Protein AF-A0A973L3L2-F1 (afdb_monomer_lite)

Structure (mmCIF, N/CA/C/O backbone):
data_AF-A0A973L3L2-F1
#
_entry.id   AF-A0A973L3L2-F1
#
loop_
_atom_site.group_PDB
_atom_site.id
_atom_site.type_symbol
_atom_site.label_atom_id
_atom_site.label_alt_id
_atom_site.label_comp_id
_atom_site.label_asym_id
_atom_site.label_entity_id
_atom_site.label_seq_id
_atom_site.pdbx_PDB_ins_code
_atom_site.Cartn_x
_atom_site.Cartn_y
_atom_site.Cartn_z
_atom_site.occupancy
_atom_site.B_iso_or_equiv
_atom_site.auth_seq_id
_atom_site.auth_comp_id
_atom_site.auth_asym_id
_atom_site.auth_atom_id
_atom_site.pdbx_PDB_model_num
ATOM 1 N N . MET A 1 1 ? 53.820 -22.464 -68.389 1.00 41.81 1 MET A N 1
ATOM 2 C CA . MET A 1 1 ? 53.539 -21.471 -67.333 1.00 41.81 1 MET A CA 1
ATOM 3 C C . MET A 1 1 ? 52.121 -21.716 -66.836 1.00 41.81 1 MET A C 1
ATOM 5 O O . MET A 1 1 ? 51.203 -21.545 -67.629 1.00 41.81 1 MET A O 1
ATOM 9 N N . PRO A 1 2 ? 51.952 -22.235 -65.611 1.00 42.25 2 PRO A N 1
ATOM 10 C CA . PRO A 1 2 ? 50.658 -22.575 -65.032 1.00 42.25 2 PRO A CA 1
ATOM 11 C C . PRO A 1 2 ? 50.020 -21.342 -64.378 1.00 42.25 2 PRO A C 1
ATOM 13 O O . PRO A 1 2 ? 50.712 -20.534 -63.766 1.00 42.25 2 PRO A O 1
ATOM 16 N N . GLY A 1 3 ? 48.701 -21.220 -64.492 1.00 37.31 3 GLY A N 1
ATOM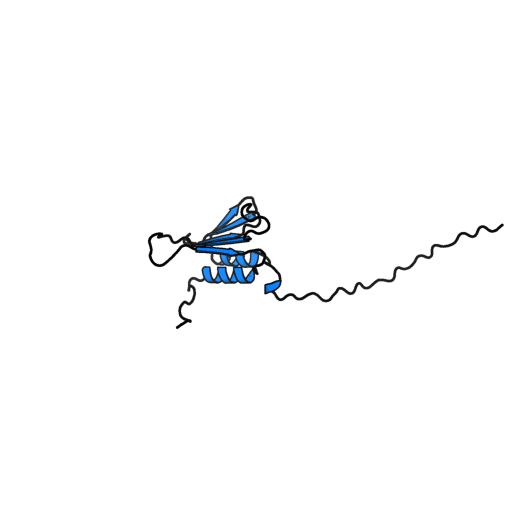 17 C CA . GLY A 1 3 ? 47.889 -20.273 -63.733 1.00 37.31 3 GLY A CA 1
ATOM 18 C C . GLY A 1 3 ? 46.776 -21.033 -63.028 1.00 37.31 3 GLY A C 1
ATOM 19 O O . GLY A 1 3 ? 45.635 -21.014 -63.472 1.00 37.31 3 GLY A O 1
ATOM 20 N N . THR A 1 4 ? 47.131 -21.763 -61.975 1.00 44.97 4 THR A N 1
ATOM 21 C CA . THR A 1 4 ? 46.181 -22.361 -61.035 1.00 44.97 4 THR A CA 1
ATOM 22 C C . THR A 1 4 ? 45.695 -21.257 -60.097 1.00 44.97 4 THR A C 1
ATOM 24 O O . THR A 1 4 ? 46.514 -20.612 -59.447 1.00 44.97 4 THR A O 1
ATOM 27 N N . SER A 1 5 ? 44.384 -21.050 -59.990 1.00 40.53 5 SER A N 1
ATOM 28 C CA . SER A 1 5 ? 43.785 -20.330 -58.862 1.00 40.53 5 SER A CA 1
ATOM 29 C C . SER A 1 5 ? 42.587 -21.141 -58.355 1.00 40.53 5 SER A C 1
ATOM 31 O O . SER A 1 5 ? 41.735 -21.499 -59.174 1.00 40.53 5 SER A O 1
ATOM 33 N N . PRO A 1 6 ? 42.550 -21.534 -57.067 1.00 44.31 6 PRO A N 1
ATOM 34 C CA . PRO A 1 6 ? 41.565 -22.478 -56.559 1.00 44.31 6 PRO A CA 1
ATOM 35 C C . PRO A 1 6 ? 40.361 -21.806 -55.877 1.00 44.31 6 PRO A C 1
ATOM 37 O O . PRO A 1 6 ? 40.477 -20.749 -55.270 1.00 44.31 6 PRO A O 1
ATOM 40 N N . ALA A 1 7 ? 39.261 -22.562 -55.904 1.00 39.50 7 ALA A N 1
ATOM 41 C CA . ALA A 1 7 ? 38.236 -22.721 -54.870 1.00 39.50 7 ALA A CA 1
ATOM 42 C C . ALA A 1 7 ? 37.286 -21.558 -54.517 1.00 39.50 7 ALA A C 1
ATOM 44 O O . ALA A 1 7 ? 37.659 -20.542 -53.944 1.00 39.50 7 ALA A O 1
ATOM 45 N N . CYS A 1 8 ? 35.992 -21.868 -54.626 1.00 27.06 8 CYS A N 1
ATOM 46 C CA . CYS A 1 8 ? 35.094 -21.740 -53.480 1.00 27.06 8 CYS A CA 1
ATOM 47 C C . CYS A 1 8 ? 34.058 -22.879 -53.540 1.00 27.06 8 CYS A C 1
ATOM 49 O O . CYS A 1 8 ? 33.133 -22.803 -54.348 1.00 27.06 8 CYS A O 1
ATOM 51 N N . PRO A 1 9 ? 34.206 -23.980 -52.777 1.00 42.22 9 PRO A N 1
ATOM 52 C CA . PRO A 1 9 ? 33.079 -24.866 -52.542 1.00 42.22 9 PRO A CA 1
ATOM 53 C C . PRO A 1 9 ? 32.116 -24.150 -51.592 1.00 42.22 9 PRO A C 1
ATOM 55 O O . PRO A 1 9 ? 32.521 -23.652 -50.543 1.00 42.22 9 PRO A O 1
ATOM 58 N N . LEU A 1 10 ? 30.845 -24.081 -51.988 1.00 36.56 10 LEU A N 1
ATOM 59 C CA . LEU A 1 10 ? 29.744 -23.668 -51.126 1.00 36.56 10 LEU A CA 1
ATOM 60 C C . LEU A 1 10 ? 29.715 -24.650 -49.942 1.00 36.56 10 LEU A C 1
ATOM 62 O O . LEU A 1 10 ? 29.247 -25.780 -50.080 1.00 36.56 10 LEU A O 1
ATOM 66 N N . ALA A 1 11 ? 30.292 -24.263 -48.807 1.00 40.28 11 ALA A N 1
ATOM 67 C CA . ALA A 1 11 ? 30.121 -25.006 -47.572 1.00 40.28 11 ALA A CA 1
ATOM 68 C C . ALA A 1 11 ? 28.647 -24.871 -47.175 1.00 40.28 11 ALA A C 1
ATOM 70 O O . ALA A 1 11 ? 28.192 -23.789 -46.804 1.00 40.28 11 ALA A O 1
ATOM 71 N N . LEU A 1 12 ? 27.895 -25.964 -47.313 1.00 39.53 12 LEU A N 1
ATOM 72 C CA . LEU A 1 12 ? 26.658 -26.172 -46.572 1.00 39.53 12 LEU A CA 1
ATOM 73 C C . LEU A 1 12 ? 27.037 -26.069 -45.094 1.00 39.53 12 LEU A C 1
ATOM 75 O O . LEU A 1 12 ? 27.691 -26.964 -44.565 1.00 39.53 12 LEU A O 1
ATOM 79 N N . ALA A 1 13 ? 26.718 -24.937 -44.468 1.00 45.34 13 ALA A N 1
ATOM 80 C CA . ALA A 1 13 ? 26.805 -24.813 -43.026 1.00 45.34 13 ALA A CA 1
ATOM 81 C C . ALA A 1 13 ? 25.828 -25.833 -42.439 1.00 45.34 13 ALA A C 1
ATOM 83 O O . ALA A 1 13 ? 24.621 -25.746 -42.659 1.00 45.34 13 ALA A O 1
ATOM 84 N N . GLU A 1 14 ? 26.389 -26.838 -41.778 1.00 47.97 14 GLU A N 1
ATOM 85 C CA . GLU A 1 14 ? 25.657 -27.820 -40.999 1.00 47.97 14 GLU A CA 1
ATOM 86 C C . GLU A 1 14 ? 24.812 -27.071 -39.966 1.00 47.97 14 GLU A C 1
ATOM 88 O O . GLU A 1 14 ? 25.317 -26.219 -39.226 1.00 47.97 14 GLU A O 1
ATOM 93 N N . ASP A 1 15 ? 23.512 -27.361 -39.989 1.00 45.59 15 ASP A N 1
ATOM 94 C CA . ASP A 1 15 ? 22.503 -26.852 -39.069 1.00 45.59 15 ASP A CA 1
ATOM 95 C C . ASP A 1 15 ? 22.945 -27.214 -37.648 1.00 45.59 15 ASP A C 1
ATOM 97 O O . ASP A 1 15 ? 22.827 -28.351 -37.188 1.00 45.59 15 ASP A O 1
ATOM 101 N N . SER A 1 16 ? 23.600 -26.264 -36.985 1.00 52.69 16 SER A N 1
ATOM 102 C CA . SER A 1 16 ? 23.999 -26.418 -35.598 1.00 52.69 16 SER A CA 1
ATOM 103 C C . SER A 1 16 ? 22.729 -26.291 -34.780 1.00 52.69 16 SER A C 1
ATOM 105 O O . SER A 1 16 ? 22.316 -25.179 -34.453 1.00 52.69 16 SER A O 1
ATOM 107 N N . GLU A 1 17 ? 22.107 -27.429 -34.470 1.00 56.44 17 GLU A N 1
ATOM 108 C CA . GLU A 1 17 ? 21.047 -27.523 -33.475 1.00 56.44 17 GLU A CA 1
ATOM 109 C C . GLU A 1 17 ? 21.588 -26.949 -32.163 1.00 56.44 17 GLU A C 1
ATOM 111 O O . GLU A 1 17 ? 22.288 -27.603 -31.384 1.00 56.44 17 GLU A O 1
ATOM 116 N N . HIS A 1 18 ? 21.308 -25.664 -31.951 1.00 56.06 18 HIS A N 1
ATOM 117 C CA . HIS A 1 18 ? 21.600 -24.955 -30.725 1.00 56.06 18 HIS A CA 1
ATOM 118 C C . HIS A 1 18 ? 20.711 -25.573 -29.652 1.00 56.06 18 HIS A C 1
ATOM 120 O O . HIS A 1 18 ? 19.565 -25.169 -29.461 1.00 56.06 18 HIS A O 1
ATOM 126 N N . THR A 1 19 ? 21.222 -26.614 -28.994 1.00 57.38 19 THR A N 1
ATOM 127 C CA . THR A 1 19 ? 20.591 -27.196 -27.815 1.00 57.38 19 THR A CA 1
ATOM 128 C C . THR A 1 19 ? 20.503 -26.083 -26.780 1.00 57.38 19 THR A C 1
ATOM 130 O O . TH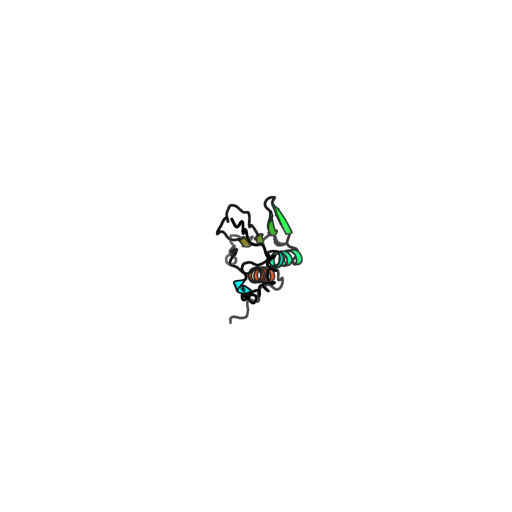R A 1 19 ? 21.502 -25.721 -26.156 1.00 57.38 19 THR A O 1
ATOM 133 N N . ALA A 1 20 ? 19.315 -25.492 -26.650 1.00 58.25 20 ALA A N 1
ATOM 134 C CA . ALA A 1 20 ? 19.048 -24.507 -25.622 1.00 58.25 20 ALA A CA 1
ATOM 135 C C . ALA A 1 20 ? 19.340 -25.157 -24.258 1.00 58.25 20 ALA A C 1
ATOM 137 O O . ALA A 1 20 ? 18.931 -26.304 -24.035 1.00 58.25 20 ALA A O 1
ATOM 138 N N . PRO A 1 21 ? 20.060 -24.477 -23.347 1.00 62.88 21 PRO A N 1
ATOM 139 C CA . PRO A 1 21 ? 20.264 -25.007 -22.009 1.00 62.88 21 PRO A CA 1
ATOM 140 C C . PRO A 1 21 ? 18.898 -25.257 -21.348 1.00 62.88 21 PRO A C 1
ATOM 142 O O . PRO A 1 21 ? 17.940 -24.528 -21.633 1.00 62.88 21 PRO A O 1
ATOM 145 N N . PRO A 1 22 ? 18.781 -26.271 -20.470 1.00 62.75 22 PRO A N 1
ATOM 146 C CA . PRO A 1 22 ? 17.544 -26.495 -19.738 1.00 62.75 22 PRO A CA 1
ATOM 147 C C . PRO A 1 22 ? 17.150 -25.204 -19.002 1.00 62.75 22 PRO A C 1
ATOM 149 O O . PRO A 1 22 ? 18.031 -24.521 -18.467 1.00 62.75 22 PRO A O 1
ATOM 152 N N . PRO A 1 23 ? 15.854 -24.844 -18.972 1.00 66.00 23 PRO A N 1
ATOM 153 C CA . PRO A 1 23 ? 15.418 -23.622 -18.316 1.00 66.00 23 PRO A CA 1
ATOM 154 C C . PRO A 1 23 ? 15.839 -23.655 -16.845 1.00 66.00 23 PRO A C 1
ATOM 156 O O . PRO A 1 23 ? 15.514 -24.593 -16.111 1.00 66.00 23 PRO A O 1
ATOM 159 N N . ILE A 1 24 ? 16.568 -22.627 -16.404 1.00 70.94 24 ILE A N 1
ATOM 160 C CA . ILE A 1 24 ? 16.864 -22.451 -14.983 1.00 70.94 24 ILE A CA 1
ATOM 161 C C . ILE A 1 24 ? 15.532 -22.184 -14.285 1.00 70.94 24 ILE A C 1
ATOM 163 O O . ILE A 1 24 ? 14.928 -21.128 -14.449 1.00 70.94 24 ILE A O 1
ATOM 167 N N . THR A 1 25 ? 15.065 -23.161 -13.511 1.00 66.62 25 THR A N 1
ATOM 168 C CA . THR A 1 25 ? 13.867 -23.007 -12.688 1.00 66.62 25 THR A CA 1
ATOM 169 C C . THR A 1 25 ? 14.315 -22.447 -11.346 1.00 66.62 25 THR A C 1
ATOM 171 O O . THR A 1 25 ? 14.700 -23.194 -10.447 1.00 66.62 25 THR A O 1
ATOM 174 N N . VAL A 1 26 ? 14.352 -21.120 -11.224 1.00 62.59 26 VAL A N 1
ATOM 175 C CA . VAL A 1 26 ? 14.496 -20.493 -9.907 1.00 62.59 26 VAL A CA 1
ATOM 176 C C . VAL A 1 26 ? 13.204 -20.722 -9.118 1.00 62.59 26 VAL A C 1
ATOM 178 O O . VAL A 1 26 ? 12.119 -20.708 -9.708 1.00 62.59 26 VAL A O 1
ATOM 181 N N . PRO A 1 27 ? 13.269 -20.963 -7.799 1.00 59.31 27 PRO A N 1
ATOM 182 C CA . PRO A 1 27 ? 12.057 -20.957 -6.996 1.00 59.31 27 PRO A CA 1
ATOM 183 C C . PRO A 1 27 ? 11.402 -19.571 -7.092 1.00 59.31 27 PRO A C 1
ATOM 185 O O . PRO A 1 27 ? 12.108 -18.572 -7.192 1.00 59.31 27 PRO A O 1
ATOM 188 N N . VAL A 1 28 ? 10.067 -19.498 -7.052 1.00 57.16 28 VAL A N 1
ATOM 189 C CA . VAL A 1 28 ? 9.307 -18.246 -7.280 1.00 57.16 28 VAL A CA 1
ATOM 190 C C . VAL A 1 28 ? 9.790 -17.101 -6.383 1.00 57.16 28 VAL A C 1
ATOM 192 O O . VAL A 1 28 ? 9.932 -15.975 -6.842 1.00 57.16 28 VAL A O 1
ATOM 195 N N . TYR A 1 29 ? 10.164 -17.397 -5.135 1.00 52.16 29 TYR A N 1
ATOM 196 C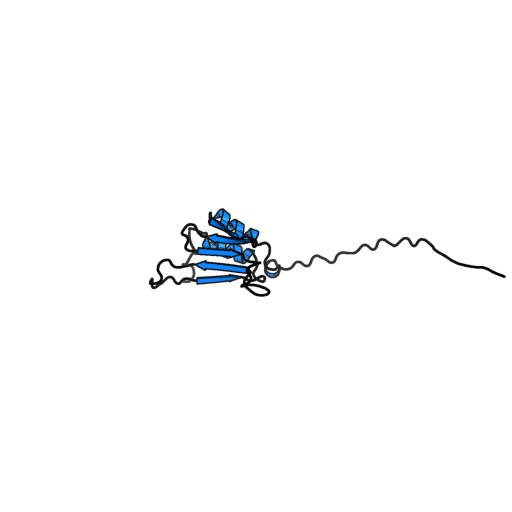 CA . TYR A 1 29 ? 10.692 -16.394 -4.203 1.00 52.16 29 TYR A CA 1
ATOM 197 C C . TYR A 1 29 ? 12.052 -15.795 -4.616 1.00 52.16 29 TYR A C 1
ATOM 199 O O . TYR A 1 29 ? 12.473 -14.798 -4.043 1.00 52.16 29 TYR A O 1
ATOM 207 N N . ALA A 1 30 ? 12.758 -16.410 -5.568 1.00 53.28 30 ALA A N 1
ATOM 208 C CA . ALA A 1 30 ? 14.026 -15.951 -6.131 1.00 53.28 30 ALA A CA 1
ATOM 209 C C . ALA A 1 30 ? 13.877 -15.425 -7.574 1.00 53.28 30 ALA A C 1
ATOM 211 O O . ALA A 1 30 ? 14.881 -15.108 -8.210 1.00 53.28 30 ALA A O 1
ATOM 212 N N . ALA A 1 31 ? 12.649 -15.327 -8.099 1.00 60.94 31 ALA A N 1
ATOM 213 C CA . ALA A 1 31 ? 12.364 -14.821 -9.444 1.00 60.94 31 ALA A CA 1
ATOM 214 C C . ALA A 1 31 ? 12.400 -13.278 -9.551 1.00 60.94 31 ALA A C 1
ATOM 216 O O . ALA A 1 31 ? 12.157 -12.733 -10.627 1.00 60.94 31 ALA A O 1
ATOM 217 N N . GLY A 1 32 ? 12.735 -12.577 -8.461 1.00 56.12 32 GLY A N 1
ATOM 218 C CA . GLY A 1 32 ? 12.699 -11.114 -8.362 1.00 56.12 32 GLY A CA 1
ATOM 219 C C . GLY A 1 32 ? 11.298 -10.582 -8.053 1.00 56.12 32 GLY A C 1
ATOM 220 O O . GLY A 1 32 ? 10.389 -11.352 -7.742 1.00 56.12 32 GLY A O 1
ATOM 221 N N . ALA A 1 33 ? 11.112 -9.263 -8.141 1.00 60.84 33 ALA A N 1
ATOM 222 C CA . ALA A 1 33 ? 9.860 -8.608 -7.757 1.00 60.84 33 ALA A CA 1
ATOM 223 C C . ALA A 1 33 ? 8.618 -8.972 -8.589 1.00 60.84 33 ALA A C 1
ATOM 225 O O . ALA A 1 33 ? 7.525 -8.580 -8.202 1.00 60.84 33 ALA A O 1
ATOM 226 N N . GLY A 1 34 ? 8.733 -9.727 -9.686 1.00 65.94 34 GLY A N 1
ATOM 227 C CA . GLY A 1 34 ? 7.585 -10.095 -10.523 1.00 65.94 34 GLY A CA 1
ATOM 228 C C . GLY A 1 34 ? 6.879 -8.887 -11.164 1.00 65.94 34 GLY A C 1
ATOM 229 O O . GLY A 1 34 ? 7.454 -7.807 -11.287 1.00 65.94 34 GLY A O 1
ATOM 230 N N . MET A 1 35 ? 5.631 -9.076 -11.612 1.00 73.00 35 MET A N 1
ATOM 231 C CA . MET A 1 35 ? 4.785 -7.990 -12.134 1.00 73.00 35 MET A CA 1
ATOM 232 C C . MET A 1 35 ? 3.956 -7.365 -11.009 1.00 73.00 35 MET A C 1
ATOM 234 O O . MET A 1 35 ? 3.261 -8.072 -10.274 1.00 73.00 35 MET A O 1
ATOM 238 N N . ALA A 1 36 ? 3.994 -6.033 -10.912 1.00 78.44 36 ALA A N 1
ATOM 239 C CA . ALA A 1 36 ? 3.248 -5.270 -9.912 1.00 78.44 36 ALA A CA 1
ATOM 240 C C . ALA A 1 36 ? 1.726 -5.464 -10.029 1.00 78.44 36 ALA A C 1
ATOM 242 O O . ALA A 1 36 ? 1.029 -5.396 -9.016 1.00 78.44 36 ALA A O 1
ATOM 243 N N . ASP A 1 37 ? 1.215 -5.778 -11.226 1.00 84.19 37 ASP A N 1
ATOM 244 C CA . ASP A 1 37 ? -0.205 -6.025 -11.499 1.00 84.19 37 ASP A CA 1
ATOM 245 C C . ASP A 1 37 ? -0.841 -7.024 -10.525 1.00 84.19 37 ASP A C 1
ATOM 247 O O . ASP A 1 37 ? -1.966 -6.816 -10.078 1.00 84.19 37 ASP A O 1
ATOM 251 N N . THR A 1 38 ? -0.109 -8.068 -10.116 1.00 83.94 38 THR A N 1
ATOM 252 C CA . THR A 1 38 ? -0.592 -9.064 -9.143 1.00 83.94 38 THR A CA 1
ATOM 253 C C . THR A 1 38 ? -1.003 -8.423 -7.815 1.00 83.94 38 THR A C 1
ATOM 255 O O . THR A 1 38 ? -2.007 -8.809 -7.219 1.00 83.94 38 THR A O 1
ATOM 258 N N . ALA A 1 39 ? -0.236 -7.439 -7.348 1.00 86.81 39 ALA A N 1
ATOM 259 C CA . ALA A 1 39 ? -0.505 -6.708 -6.117 1.00 86.81 39 ALA A CA 1
ATOM 260 C C . ALA A 1 39 ? -1.563 -5.609 -6.328 1.00 86.81 39 ALA A C 1
ATOM 262 O O . ALA A 1 39 ? -2.445 -5.438 -5.487 1.00 86.81 39 ALA A O 1
ATOM 263 N N . LEU A 1 40 ? -1.521 -4.903 -7.464 1.00 90.31 40 LEU A N 1
ATOM 264 C CA . LEU A 1 40 ? -2.462 -3.818 -7.778 1.00 90.31 40 LEU A CA 1
ATOM 265 C C . LEU A 1 40 ? -3.900 -4.337 -7.964 1.00 90.31 40 LEU A C 1
ATOM 267 O O . LEU A 1 40 ? -4.835 -3.735 -7.436 1.00 90.31 40 LEU A O 1
ATOM 271 N N . MET A 1 41 ? -4.084 -5.496 -8.612 1.00 91.19 41 MET A N 1
ATOM 272 C CA . MET A 1 41 ? -5.404 -6.119 -8.802 1.00 91.19 41 MET A CA 1
ATOM 273 C C . MET A 1 41 ? -6.131 -6.409 -7.480 1.00 91.19 41 MET A C 1
ATOM 275 O O . MET A 1 41 ? -7.358 -6.357 -7.428 1.00 91.19 41 MET A O 1
ATOM 279 N N . ILE A 1 42 ? -5.398 -6.695 -6.397 1.00 93.44 42 ILE A N 1
ATOM 280 C CA . ILE A 1 42 ? -5.990 -6.941 -5.071 1.00 93.44 42 ILE A CA 1
ATOM 281 C C . ILE A 1 42 ? -6.622 -5.664 -4.518 1.00 93.44 42 ILE A C 1
ATOM 283 O O . ILE A 1 42 ? -7.732 -5.701 -3.990 1.00 93.44 42 ILE A O 1
ATOM 287 N N . LEU A 1 43 ? -5.939 -4.530 -4.675 1.00 93.81 43 LEU A N 1
ATOM 288 C CA . LEU A 1 43 ? -6.427 -3.233 -4.209 1.00 93.81 43 LEU A CA 1
ATOM 289 C C . LEU A 1 43 ? -7.628 -2.758 -5.030 1.00 93.81 43 LEU A C 1
ATOM 291 O O . LEU A 1 43 ? -8.590 -2.231 -4.470 1.00 93.81 43 LEU A O 1
ATOM 295 N N . GLU A 1 44 ? -7.610 -3.002 -6.341 1.00 93.06 44 GLU A N 1
ATOM 296 C CA . GLU A 1 44 ? -8.755 -2.739 -7.219 1.00 93.06 44 GLU A CA 1
ATOM 297 C C . GLU A 1 44 ? -9.973 -3.576 -6.835 1.00 93.06 44 GLU A C 1
ATOM 299 O O . GLU A 1 44 ? -11.065 -3.033 -6.665 1.00 93.06 44 GLU A O 1
ATOM 304 N N . ALA A 1 45 ? -9.789 -4.885 -6.640 1.00 93.56 45 ALA A N 1
ATOM 305 C CA . ALA A 1 45 ? -10.863 -5.785 -6.231 1.00 93.56 45 ALA A CA 1
ATOM 306 C C . ALA A 1 45 ? -11.446 -5.415 -4.855 1.00 93.56 45 ALA A C 1
ATOM 308 O O . ALA A 1 45 ? -12.644 -5.579 -4.629 1.00 93.56 45 ALA A O 1
ATOM 309 N N . ALA A 1 46 ? -10.619 -4.873 -3.956 1.00 93.12 46 ALA A N 1
ATOM 310 C CA . ALA A 1 46 ? -11.037 -4.359 -2.654 1.00 93.12 46 ALA A CA 1
ATOM 311 C C . ALA A 1 46 ? -11.713 -2.973 -2.717 1.00 93.12 46 ALA A C 1
ATOM 313 O O . ALA A 1 46 ? -12.113 -2.437 -1.682 1.00 93.12 46 ALA A O 1
ATOM 314 N N . GLY A 1 47 ? -11.830 -2.369 -3.904 1.00 94.62 47 GLY A N 1
ATOM 315 C CA . GLY A 1 47 ? -12.482 -1.074 -4.098 1.00 94.62 47 GLY A CA 1
ATOM 316 C C . GLY A 1 47 ? -11.679 0.117 -3.573 1.00 94.62 47 GLY A C 1
ATOM 317 O O . GLY A 1 47 ? -12.268 1.145 -3.238 1.00 94.62 47 GLY A O 1
ATOM 318 N N . TRP A 1 48 ? -10.352 -0.001 -3.471 1.00 96.19 48 TRP A N 1
ATOM 319 C CA . TRP A 1 48 ? -9.502 1.130 -3.096 1.00 96.19 48 TRP A CA 1
ATOM 320 C C . TRP A 1 48 ? -9.470 2.169 -4.220 1.00 96.19 48 TRP A C 1
ATOM 322 O O . TRP A 1 48 ? -9.483 1.845 -5.408 1.00 96.19 48 TRP A O 1
ATOM 332 N N . HIS A 1 49 ? -9.396 3.443 -3.849 1.00 96.12 49 HIS A N 1
ATOM 333 C CA . HIS A 1 49 ? -9.355 4.546 -4.801 1.00 96.12 49 HIS A CA 1
ATOM 334 C C . HIS A 1 49 ? -7.965 4.662 -5.430 1.00 96.12 49 HIS A C 1
ATOM 336 O O . HIS A 1 49 ? -6.994 4.903 -4.714 1.00 96.12 49 HIS A O 1
ATOM 342 N N . ARG A 1 50 ? -7.880 4.518 -6.758 1.00 94.56 50 ARG A N 1
ATOM 343 C CA . ARG A 1 50 ? -6.641 4.657 -7.536 1.00 94.56 50 ARG A CA 1
ATOM 344 C C . ARG A 1 50 ? -6.387 6.116 -7.921 1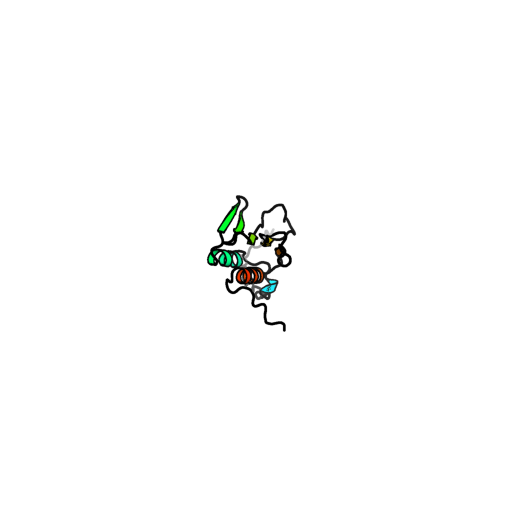.00 94.56 50 ARG A C 1
ATOM 346 O O . ARG A 1 50 ? -7.273 6.795 -8.437 1.00 94.56 50 ARG A O 1
ATOM 353 N N . TYR A 1 51 ? -5.149 6.548 -7.736 1.00 92.38 51 TYR A N 1
ATOM 354 C CA . TYR A 1 51 ? -4.575 7.792 -8.230 1.00 92.38 51 TYR A CA 1
ATOM 355 C C . TYR A 1 51 ? -3.325 7.445 -9.033 1.00 92.38 51 TYR A C 1
ATOM 357 O O . TYR A 1 51 ? -2.550 6.581 -8.631 1.00 92.38 51 TYR A O 1
ATOM 365 N N . GLU A 1 52 ? -3.134 8.112 -10.160 1.00 87.44 52 GLU A N 1
ATOM 366 C CA . GLU A 1 52 ? -1.957 7.943 -11.006 1.00 87.44 52 GLU A CA 1
ATOM 367 C C . GLU A 1 52 ? -1.375 9.322 -11.292 1.00 87.44 52 GLU A C 1
ATOM 369 O O . GLU A 1 52 ? -2.125 10.273 -11.544 1.00 87.44 52 GLU A O 1
ATOM 374 N N . ASP A 1 53 ? -0.054 9.444 -11.201 1.00 80.88 53 ASP A N 1
ATOM 375 C CA . ASP A 1 53 ? 0.646 10.658 -11.599 1.00 80.88 53 ASP A CA 1
ATOM 376 C C . ASP A 1 53 ? 1.193 10.548 -13.033 1.00 80.88 53 ASP A C 1
ATOM 378 O O . ASP A 1 53 ? 1.213 9.487 -13.656 1.00 80.88 53 ASP A O 1
ATOM 382 N N . GLY A 1 54 ? 1.643 11.674 -13.592 1.00 72.50 54 GLY A N 1
ATOM 383 C CA . GLY A 1 54 ? 2.196 11.712 -14.951 1.00 72.50 54 GLY A CA 1
ATOM 384 C C . GLY A 1 54 ? 3.521 10.956 -15.132 1.00 72.50 54 GLY A C 1
ATOM 385 O O . GLY A 1 54 ? 4.038 10.939 -16.246 1.00 72.50 54 GLY A O 1
ATOM 386 N N . ALA A 1 55 ? 4.077 10.365 -14.069 1.00 75.31 55 ALA A N 1
ATOM 387 C CA . ALA A 1 55 ? 5.312 9.587 -14.071 1.00 75.31 55 ALA A CA 1
ATOM 388 C C . ALA A 1 55 ? 5.051 8.073 -13.964 1.00 75.31 55 ALA A C 1
ATOM 390 O O . ALA A 1 55 ? 5.980 7.311 -13.724 1.00 75.31 55 ALA A O 1
ATOM 391 N N . CYS A 1 56 ? 3.806 7.626 -14.181 1.00 74.12 56 CYS A N 1
ATOM 392 C CA . CYS A 1 56 ? 3.390 6.225 -14.042 1.00 74.12 56 CYS A CA 1
ATOM 393 C C . CYS A 1 56 ? 3.530 5.673 -12.612 1.00 74.12 56 CYS A C 1
ATOM 395 O O . CYS A 1 56 ? 3.524 4.453 -12.428 1.00 74.12 56 CYS A O 1
ATOM 397 N N . ASN A 1 57 ? 3.620 6.538 -11.594 1.00 84.25 57 ASN A N 1
ATOM 398 C CA . ASN A 1 57 ? 3.475 6.095 -10.215 1.00 84.25 57 ASN A CA 1
ATOM 399 C C . ASN A 1 57 ? 1.991 5.938 -9.906 1.00 84.25 57 ASN A C 1
ATOM 401 O O . ASN A 1 57 ? 1.149 6.745 -10.316 1.00 84.25 57 ASN A O 1
ATOM 405 N N . VAL A 1 58 ? 1.672 4.895 -9.150 1.00 90.12 58 VAL A N 1
ATOM 406 C CA . VAL A 1 58 ? 0.296 4.549 -8.820 1.00 90.12 58 VAL A CA 1
ATOM 407 C C . VAL A 1 58 ? 0.141 4.524 -7.314 1.00 90.12 58 VAL A C 1
ATOM 409 O O . VAL A 1 58 ? 0.838 3.788 -6.621 1.00 90.12 58 VAL A O 1
ATOM 412 N N . THR A 1 59 ? -0.821 5.283 -6.804 1.00 93.00 59 THR A N 1
ATOM 413 C CA . THR A 1 59 ? -1.198 5.272 -5.393 1.00 93.00 59 THR A CA 1
ATOM 414 C C . THR A 1 59 ? -2.632 4.793 -5.244 1.00 93.00 59 THR A C 1
ATOM 416 O O . THR A 1 59 ? -3.553 5.341 -5.841 1.00 93.00 59 THR A O 1
ATOM 419 N N . TYR A 1 60 ? -2.846 3.810 -4.383 1.00 96.06 60 TYR A N 1
ATOM 420 C CA . TYR A 1 60 ? -4.166 3.406 -3.927 1.00 96.06 60 TYR A CA 1
ATOM 421 C C . TYR A 1 60 ? -4.421 3.926 -2.524 1.00 96.06 60 TYR A C 1
ATOM 423 O O . TYR A 1 60 ? -3.539 3.899 -1.664 1.00 96.06 60 TYR A O 1
ATOM 431 N N . ARG A 1 61 ? -5.657 4.343 -2.272 1.00 95.88 61 ARG A N 1
ATOM 432 C CA . ARG A 1 61 ? -6.127 4.754 -0.954 1.00 95.88 61 ARG A CA 1
ATOM 433 C C . ARG A 1 61 ? -7.317 3.904 -0.529 1.00 95.88 61 ARG A C 1
ATOM 435 O O . ARG A 1 61 ? -8.288 3.776 -1.270 1.00 95.88 61 ARG A O 1
ATOM 442 N N . SER A 1 62 ? -7.227 3.351 0.673 1.00 94.50 62 SER A N 1
ATOM 443 C CA . SER A 1 62 ? -8.317 2.618 1.327 1.00 94.50 62 SER A CA 1
ATOM 444 C C . SER A 1 62 ? -9.617 3.438 1.389 1.00 94.50 62 SER A C 1
ATOM 446 O O . SER A 1 62 ? -9.552 4.672 1.446 1.00 94.50 62 SER A O 1
ATOM 448 N N . PRO A 1 63 ? -10.800 2.790 1.410 1.00 92.81 63 PRO A N 1
ATOM 449 C CA . PRO A 1 63 ? -12.089 3.487 1.452 1.00 92.81 63 PRO A CA 1
ATOM 450 C C . PRO A 1 63 ? -12.272 4.426 2.653 1.00 92.81 63 PRO A C 1
ATOM 452 O O . PRO A 1 63 ? -12.920 5.462 2.532 1.00 92.81 63 PRO A O 1
ATOM 455 N N . ASP A 1 64 ? -11.685 4.095 3.807 1.00 90.00 64 ASP A N 1
ATOM 456 C CA . ASP A 1 64 ? -11.708 4.944 5.008 1.00 90.00 64 ASP A CA 1
ATOM 457 C C . ASP A 1 64 ? -10.613 6.029 5.008 1.00 90.00 64 ASP A C 1
ATOM 459 O O . ASP A 1 64 ? -10.564 6.896 5.882 1.00 90.00 64 ASP A O 1
ATOM 463 N N . GLY A 1 65 ? -9.736 6.002 4.005 1.00 91.00 65 GLY A N 1
ATOM 464 C CA . GLY A 1 65 ? -8.666 6.959 3.804 1.00 91.00 65 GLY A CA 1
ATOM 465 C C . GLY A 1 65 ? -7.479 6.827 4.756 1.00 91.00 65 GLY A C 1
ATOM 466 O O . GLY A 1 65 ? -6.618 7.712 4.696 1.00 91.00 65 GLY A O 1
ATOM 467 N N . SER A 1 66 ? -7.427 5.787 5.595 1.00 91.38 66 SER A N 1
ATOM 468 C CA . SER A 1 66 ? -6.417 5.597 6.646 1.00 91.38 66 SER A CA 1
ATOM 469 C C . SER A 1 66 ? -5.133 4.927 6.146 1.00 91.38 66 SER A C 1
ATOM 471 O O . SER A 1 66 ? -4.048 5.206 6.661 1.00 91.38 66 SER A O 1
ATOM 473 N N . VAL A 1 67 ? -5.241 4.088 5.113 1.00 94.81 67 VAL A N 1
ATOM 474 C CA . VAL A 1 67 ? -4.122 3.396 4.460 1.00 94.81 67 VAL A CA 1
ATOM 475 C C . VAL A 1 67 ? -3.917 3.887 3.028 1.00 94.81 67 VAL A C 1
ATOM 477 O O . VAL A 1 67 ? -4.883 4.023 2.268 1.00 94.81 67 VAL A O 1
ATOM 480 N N . THR A 1 68 ? -2.657 4.101 2.650 1.00 95.25 68 THR A N 1
ATOM 481 C CA . THR A 1 68 ? -2.213 4.346 1.271 1.00 95.25 68 THR A CA 1
ATOM 482 C C . THR A 1 68 ? -1.164 3.320 0.859 1.00 95.25 68 THR A C 1
ATOM 484 O O . THR A 1 68 ? -0.277 3.018 1.655 1.00 95.25 68 THR A O 1
ATOM 487 N N . ALA A 1 69 ? -1.225 2.827 -0.374 1.00 94.44 69 ALA A N 1
ATOM 488 C CA . ALA A 1 69 ? -0.215 1.961 -0.978 1.00 94.44 69 ALA A CA 1
ATOM 489 C C . ALA A 1 69 ? 0.264 2.585 -2.292 1.00 94.44 69 ALA A C 1
ATOM 491 O O . ALA A 1 69 ? -0.542 2.810 -3.190 1.00 94.44 69 ALA A O 1
ATOM 492 N N . GLU A 1 70 ? 1.552 2.880 -2.395 1.00 92.19 70 GLU A N 1
ATOM 493 C CA . GLU A 1 70 ? 2.189 3.475 -3.567 1.00 92.19 70 GLU A CA 1
ATOM 494 C C . GLU A 1 70 ? 3.139 2.470 -4.216 1.00 92.19 70 GLU A C 1
ATOM 496 O O . GLU A 1 70 ? 3.958 1.854 -3.532 1.00 92.19 70 GLU A O 1
ATOM 501 N N . PHE A 1 71 ? 3.027 2.339 -5.535 1.00 89.69 71 PHE A N 1
ATOM 502 C CA . PHE A 1 71 ? 4.009 1.718 -6.411 1.00 89.69 71 PHE A CA 1
ATOM 503 C C . PHE A 1 71 ? 4.672 2.826 -7.234 1.00 89.69 71 PHE A C 1
ATOM 505 O O . PHE A 1 71 ? 4.003 3.468 -8.047 1.00 89.69 71 PHE A O 1
ATOM 512 N N . GLY A 1 72 ? 5.960 3.073 -6.987 1.00 85.44 72 GLY A N 1
ATOM 513 C CA . GLY A 1 72 ? 6.658 4.268 -7.473 1.00 85.44 72 GLY A CA 1
ATOM 514 C C . GLY A 1 72 ? 8.020 3.983 -8.113 1.00 85.44 72 GLY A C 1
ATOM 515 O O . GLY A 1 72 ? 9.037 4.381 -7.541 1.00 85.44 72 GLY A O 1
ATOM 516 N N . PRO A 1 73 ? 8.083 3.294 -9.271 1.00 72.75 73 PRO A N 1
ATOM 517 C CA . PRO A 1 73 ? 9.347 2.983 -9.949 1.00 72.75 73 PRO A CA 1
ATOM 518 C C . PRO A 1 73 ? 10.113 4.228 -10.424 1.00 72.75 73 PRO A C 1
ATOM 520 O O . PRO A 1 73 ? 11.343 4.199 -10.491 1.00 72.75 73 PRO A O 1
ATOM 523 N N . GLU A 1 74 ? 9.403 5.318 -10.724 1.00 69.44 74 GLU A N 1
ATOM 524 C CA . GLU A 1 74 ? 9.969 6.555 -11.277 1.00 69.44 74 GLU A CA 1
ATOM 525 C C . GLU A 1 74 ? 10.115 7.664 -10.230 1.00 69.44 74 GLU A C 1
ATOM 527 O O . GLU A 1 74 ? 10.596 8.761 -10.524 1.00 69.44 74 GLU A O 1
ATOM 532 N N . THR A 1 75 ? 9.721 7.406 -8.982 1.00 63.94 75 THR A N 1
ATOM 533 C CA . THR A 1 75 ? 9.870 8.383 -7.911 1.00 63.94 75 THR A CA 1
ATOM 534 C C . THR A 1 75 ? 11.360 8.641 -7.659 1.00 63.94 75 THR A C 1
ATOM 536 O O . THR A 1 75 ? 12.090 7.768 -7.191 1.00 63.94 75 THR A O 1
ATOM 539 N N . GLU A 1 76 ? 11.815 9.876 -7.902 1.00 60.69 76 GLU A N 1
ATOM 540 C CA . GLU A 1 76 ? 13.229 10.282 -7.780 1.00 60.69 76 GLU A CA 1
ATOM 541 C C . GLU A 1 76 ? 13.806 10.021 -6.372 1.00 60.69 76 GLU A C 1
ATOM 543 O O . GLU A 1 76 ? 14.990 9.716 -6.204 1.00 60.69 76 GLU A O 1
ATOM 548 N N . ARG A 1 77 ? 12.928 10.029 -5.357 1.00 58.62 77 ARG A N 1
ATOM 549 C CA . ARG A 1 77 ? 13.201 9.630 -3.964 1.00 58.62 77 ARG A CA 1
ATOM 550 C C . ARG A 1 77 ? 13.762 8.205 -3.836 1.00 58.62 77 ARG A C 1
ATOM 552 O O . ARG A 1 77 ? 14.400 7.912 -2.825 1.00 58.62 77 ARG A O 1
ATOM 559 N N . TYR A 1 78 ? 13.530 7.338 -4.823 1.00 58.06 78 TYR A N 1
ATOM 560 C CA . TYR A 1 78 ? 13.782 5.899 -4.752 1.00 58.06 78 TYR A CA 1
ATOM 561 C C . TYR A 1 78 ? 14.717 5.349 -5.844 1.00 58.06 78 TYR A C 1
ATOM 563 O O . TYR A 1 78 ? 14.896 4.135 -5.957 1.00 58.06 78 TYR A O 1
ATOM 571 N N . HIS A 1 79 ? 15.403 6.208 -6.604 1.00 57.97 79 HIS A N 1
ATOM 572 C CA . HIS A 1 79 ? 16.298 5.755 -7.671 1.00 57.97 79 HIS A CA 1
ATOM 573 C C . HIS A 1 79 ? 17.399 4.775 -7.222 1.00 57.97 79 HIS A C 1
ATOM 575 O O . HIS A 1 79 ? 18.015 4.896 -6.162 1.00 57.97 79 HIS A O 1
ATOM 581 N N . ARG A 1 80 ? 17.670 3.815 -8.118 1.00 56.53 80 ARG A N 1
ATOM 582 C CA . ARG A 1 80 ? 18.684 2.739 -8.116 1.00 56.53 80 ARG A CA 1
ATOM 583 C C . ARG A 1 80 ? 18.735 1.792 -6.911 1.00 56.53 80 ARG A C 1
ATOM 585 O O . ARG A 1 80 ? 19.326 0.732 -7.093 1.00 56.53 80 ARG A O 1
ATOM 592 N N . ARG A 1 81 ? 18.186 2.133 -5.735 1.00 58.88 81 ARG A N 1
ATOM 593 C CA . ARG A 1 81 ? 18.146 1.289 -4.513 1.00 58.88 81 ARG A CA 1
ATOM 594 C C . ARG A 1 81 ? 17.035 1.652 -3.509 1.00 58.88 81 ARG A C 1
ATOM 596 O O . ARG A 1 81 ? 17.082 1.185 -2.372 1.00 58.88 81 ARG A O 1
ATOM 603 N N . GLY A 1 82 ? 16.111 2.548 -3.851 1.00 62.19 82 GLY A N 1
ATOM 604 C CA . GLY A 1 82 ? 15.002 2.886 -2.959 1.00 62.19 82 GLY A CA 1
ATOM 605 C C . GLY A 1 82 ? 13.853 1.887 -3.069 1.00 62.19 82 GLY A C 1
ATOM 606 O O . GLY A 1 82 ? 13.820 1.092 -4.009 1.00 62.19 82 GLY A O 1
ATOM 607 N N . PRO A 1 83 ? 12.921 1.892 -2.104 1.00 72.31 83 PRO A N 1
ATOM 608 C CA . PRO A 1 83 ? 11.779 1.001 -2.156 1.00 72.31 83 PRO A CA 1
ATOM 609 C C . PRO A 1 83 ? 10.8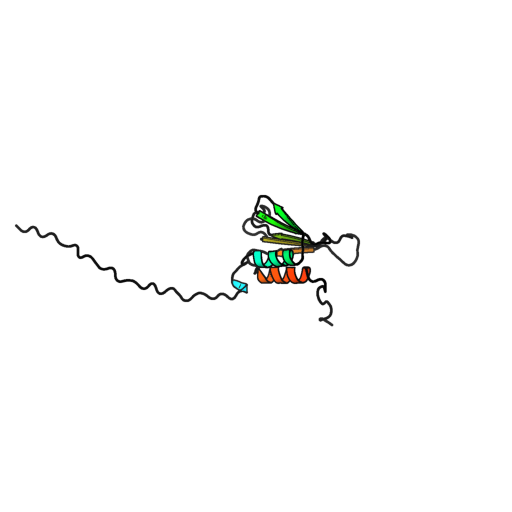96 1.299 -3.364 1.00 72.31 83 PRO A C 1
ATOM 611 O O . PRO A 1 83 ? 10.510 2.438 -3.608 1.00 72.31 83 PRO A O 1
ATOM 614 N N . LEU A 1 84 ? 10.566 0.236 -4.086 1.00 84.81 84 LEU A N 1
ATOM 615 C CA . LEU A 1 84 ? 9.636 0.244 -5.206 1.00 84.81 84 LEU A CA 1
ATOM 616 C C . LEU A 1 84 ? 8.183 0.402 -4.727 1.00 84.81 84 LEU A C 1
ATOM 618 O O . LEU A 1 84 ? 7.339 0.934 -5.446 1.00 84.81 84 LEU A O 1
ATOM 622 N N . TRP A 1 85 ? 7.912 -0.041 -3.498 1.00 89.12 85 TRP A N 1
ATOM 623 C CA . TRP A 1 85 ? 6.616 0.058 -2.840 1.00 89.12 85 TRP A CA 1
ATOM 624 C C . TRP A 1 85 ? 6.707 0.759 -1.493 1.00 89.12 85 TRP A C 1
ATOM 626 O O . TRP A 1 85 ? 7.597 0.466 -0.691 1.00 89.12 85 TRP A O 1
ATOM 636 N N . GLU A 1 86 ? 5.710 1.583 -1.188 1.00 92.19 86 GLU A N 1
ATOM 637 C CA . GLU A 1 86 ? 5.510 2.171 0.133 1.00 92.19 86 GLU A CA 1
ATOM 638 C C . GLU A 1 86 ? 4.042 2.040 0.556 1.00 92.19 86 GLU A C 1
ATOM 640 O O . GLU A 1 86 ? 3.135 2.517 -0.120 1.00 92.19 86 GLU A O 1
ATOM 645 N N . VAL A 1 87 ? 3.792 1.407 1.701 1.00 94.56 87 VAL A N 1
ATOM 646 C CA . VAL A 1 87 ? 2.457 1.279 2.296 1.00 94.56 87 VAL A CA 1
ATOM 647 C C . VAL A 1 87 ? 2.448 1.981 3.642 1.00 94.56 87 VAL A C 1
ATOM 649 O O . VAL A 1 87 ? 3.292 1.717 4.496 1.00 94.56 87 VAL A O 1
ATOM 652 N N . LYS A 1 88 ? 1.496 2.885 3.845 1.00 94.94 88 LYS A N 1
ATOM 653 C CA . LYS A 1 88 ? 1.395 3.726 5.038 1.00 94.94 88 LYS A CA 1
ATOM 654 C C . LYS A 1 88 ? 0.024 3.594 5.655 1.00 94.94 88 LYS A C 1
ATOM 656 O O . LYS A 1 88 ? -0.968 3.803 4.970 1.00 94.94 88 LYS A O 1
ATOM 661 N N . TYR A 1 89 ? -0.014 3.352 6.956 1.00 93.75 89 TYR A N 1
ATOM 662 C CA . TYR A 1 89 ? -1.200 3.570 7.774 1.00 93.75 89 TYR A CA 1
ATOM 663 C C . TYR A 1 89 ? -1.009 4.832 8.601 1.00 93.75 89 TYR A C 1
ATOM 665 O O . TYR A 1 89 ? -0.006 4.979 9.307 1.00 93.75 89 TYR A O 1
ATOM 673 N N . THR A 1 90 ? -1.992 5.721 8.544 1.00 91.56 90 THR A N 1
ATOM 674 C CA . THR A 1 90 ? -2.061 6.915 9.379 1.00 91.56 90 THR A CA 1
ATOM 675 C C . THR A 1 90 ? -3.181 6.733 10.386 1.00 91.56 90 THR A C 1
ATOM 677 O O . THR A 1 90 ? -4.349 6.694 10.008 1.00 91.56 90 THR A O 1
ATOM 680 N N . ASN A 1 91 ? -2.833 6.648 11.673 1.00 86.88 91 ASN A N 1
ATOM 681 C CA . ASN A 1 91 ? -3.852 6.653 12.713 1.00 86.88 91 ASN A CA 1
ATOM 682 C C . ASN A 1 91 ? -4.571 8.020 12.702 1.00 86.88 91 ASN A C 1
ATOM 684 O O . ASN A 1 91 ? -3.894 9.043 12.855 1.00 86.88 91 ASN A O 1
ATOM 688 N N . PRO A 1 92 ? -5.908 8.059 12.539 1.00 82.81 92 PRO A N 1
ATOM 689 C CA . PRO A 1 92 ? -6.663 9.309 12.579 1.00 82.81 92 PRO A CA 1
ATOM 690 C C . PRO A 1 92 ? -6.607 10.013 13.944 1.00 82.81 92 PRO A C 1
ATOM 692 O O . PRO A 1 92 ? -6.785 11.228 13.994 1.00 82.81 92 PRO A O 1
ATOM 695 N N . ASP A 1 93 ? -6.335 9.287 15.036 1.00 84.69 93 ASP A N 1
ATOM 696 C CA . ASP A 1 93 ? -6.115 9.864 16.365 1.00 84.69 93 ASP A CA 1
ATOM 697 C C . ASP A 1 93 ? -4.630 9.779 16.777 1.00 84.69 93 ASP A C 1
ATOM 699 O O . ASP A 1 93 ? -4.185 8.751 17.301 1.00 84.69 93 ASP A O 1
ATOM 703 N N . PRO A 1 94 ? -3.844 10.859 16.612 1.00 72.19 94 PRO A N 1
ATOM 704 C CA . PRO A 1 94 ? -2.423 10.866 16.955 1.00 72.19 94 PRO A CA 1
ATOM 705 C C . PRO A 1 94 ? -2.148 10.776 18.467 1.00 72.19 94 PRO A C 1
ATOM 707 O O . PRO A 1 94 ? -0.995 10.592 18.862 1.00 72.19 94 PRO A O 1
ATOM 710 N N . TYR A 1 95 ? -3.171 10.899 19.319 1.00 80.44 95 TYR A N 1
ATOM 711 C CA . TYR A 1 95 ? -3.046 10.849 20.776 1.00 80.44 95 TYR A CA 1
ATOM 712 C C . TYR A 1 95 ? -3.498 9.509 21.377 1.00 80.44 95 TYR A C 1
ATOM 714 O O . TYR A 1 95 ? -3.280 9.270 22.572 1.00 80.44 95 TYR A O 1
ATOM 722 N N . ALA A 1 96 ? -4.079 8.611 20.573 1.00 78.12 96 ALA A N 1
ATOM 723 C CA . ALA A 1 96 ? -4.530 7.301 21.027 1.00 78.12 96 ALA A CA 1
ATOM 724 C C . ALA A 1 96 ? -3.358 6.437 21.527 1.00 78.12 96 ALA A C 1
ATOM 726 O O . ALA A 1 96 ? -2.421 6.101 20.796 1.00 78.12 96 ALA A O 1
ATOM 727 N N . LYS A 1 97 ? -3.435 5.997 22.787 1.00 68.38 97 LYS A N 1
ATOM 728 C CA . LYS A 1 97 ? -2.493 5.034 23.373 1.00 68.38 97 LYS A CA 1
ATOM 729 C C . LYS A 1 97 ? -2.826 3.615 22.894 1.00 68.38 97 LYS A C 1
ATOM 731 O O . LYS A 1 97 ? -3.444 2.856 23.628 1.00 68.38 97 LYS A O 1
ATOM 736 N N . GLY A 1 98 ? -2.436 3.248 21.675 1.00 65.50 98 GLY A N 1
ATOM 737 C CA . GLY A 1 98 ? -2.573 1.853 21.221 1.00 65.50 98 GLY A CA 1
ATOM 738 C C . GLY A 1 98 ? -2.298 1.611 19.744 1.00 65.50 98 GLY A C 1
ATOM 739 O O . GLY A 1 98 ? -1.712 0.591 19.398 1.00 65.50 98 GLY A O 1
ATOM 740 N N . SER A 1 99 ? -2.620 2.579 18.889 1.00 68.69 99 SER A N 1
ATOM 741 C CA . SER A 1 99 ? -2.451 2.454 17.440 1.00 68.69 99 SER A CA 1
ATOM 742 C C . SER A 1 99 ? -1.425 3.478 16.973 1.00 68.69 99 SER A C 1
ATOM 744 O O . SER A 1 99 ? -1.667 4.679 17.009 1.00 68.69 99 SER A O 1
ATOM 746 N N . LYS A 1 100 ? -0.236 3.033 16.571 1.00 82.19 100 LYS A N 1
ATOM 747 C CA . LYS A 1 100 ? 0.757 3.931 15.969 1.00 82.19 100 LYS A CA 1
ATOM 748 C C . LYS A 1 100 ? 0.616 3.874 14.454 1.00 82.19 100 LYS A C 1
ATOM 750 O O . LYS A 1 100 ? 0.404 2.798 13.899 1.00 82.19 100 LYS A O 1
ATOM 755 N N . SER A 1 101 ? 0.752 5.025 13.802 1.00 90.12 101 SER A N 1
ATOM 756 C CA . SER A 1 101 ? 0.980 5.074 12.358 1.00 90.12 101 SER A CA 1
ATOM 757 C C . SER A 1 101 ? 2.214 4.242 12.008 1.00 90.12 101 SER A C 1
ATOM 759 O O . SER A 1 101 ? 3.167 4.184 12.792 1.00 90.12 101 SER A O 1
ATOM 761 N N . TRP A 1 102 ? 2.205 3.606 10.842 1.00 92.94 102 TRP A N 1
ATOM 762 C CA . TRP A 1 102 ? 3.316 2.777 10.385 1.00 92.94 102 TRP A CA 1
ATOM 763 C C . TRP A 1 102 ? 3.579 2.967 8.896 1.00 92.94 102 TRP A C 1
ATOM 765 O O . TRP A 1 102 ? 2.748 3.480 8.145 1.00 92.94 102 TRP A O 1
ATOM 775 N N . THR A 1 103 ? 4.775 2.564 8.477 1.00 93.81 103 THR A N 1
ATOM 776 C CA . THR A 1 103 ? 5.188 2.537 7.076 1.00 93.81 103 THR A CA 1
ATOM 777 C C . THR A 1 103 ? 5.909 1.224 6.806 1.00 93.81 103 THR A C 1
ATOM 779 O O . THR A 1 103 ? 6.803 0.850 7.563 1.00 93.81 103 THR A O 1
ATOM 782 N N . ALA A 1 104 ? 5.500 0.529 5.751 1.00 93.00 104 ALA A N 1
ATOM 783 C CA . ALA A 1 104 ? 6.147 -0.658 5.216 1.00 93.00 104 ALA A CA 1
ATOM 784 C C . ALA A 1 104 ? 6.680 -0.330 3.822 1.00 93.00 104 ALA A C 1
ATOM 786 O O . ALA A 1 104 ? 5.990 0.306 3.028 1.00 93.00 104 ALA A O 1
ATOM 787 N N . THR A 1 105 ? 7.905 -0.747 3.529 1.00 92.12 105 THR A N 1
ATOM 788 C CA . THR A 1 105 ? 8.565 -0.473 2.252 1.00 92.12 105 THR A CA 1
ATOM 789 C C . THR A 1 105 ? 9.108 -1.762 1.663 1.00 92.12 105 THR A C 1
ATOM 791 O O . THR A 1 105 ? 9.725 -2.533 2.399 1.00 92.12 105 THR A O 1
ATOM 794 N N . PHE A 1 106 ? 8.932 -1.973 0.360 1.00 88.62 106 PHE A N 1
ATOM 795 C CA . PHE A 1 106 ? 9.414 -3.172 -0.331 1.00 88.62 106 PHE A CA 1
ATOM 796 C C . PHE A 1 106 ? 10.266 -2.795 -1.542 1.00 88.62 106 PHE A C 1
ATOM 798 O O . PHE A 1 106 ? 9.925 -1.872 -2.283 1.00 88.62 106 PHE A O 1
ATOM 805 N N . GLY A 1 107 ? 11.398 -3.481 -1.699 1.00 85.06 107 GLY A N 1
ATOM 806 C CA . GLY A 1 107 ? 12.351 -3.276 -2.787 1.00 85.06 107 GLY A CA 1
ATOM 807 C C . GLY A 1 107 ? 12.074 -4.159 -4.003 1.00 85.06 107 GLY A C 1
ATOM 808 O O . GLY A 1 107 ? 11.114 -4.927 -4.039 1.00 85.06 107 GLY A O 1
ATOM 809 N N . ASP A 1 108 ? 12.958 -4.060 -4.991 1.00 79.94 108 ASP A N 1
ATOM 810 C CA . ASP A 1 108 ? 13.005 -4.899 -6.197 1.00 79.94 108 ASP A CA 1
ATOM 811 C C . ASP A 1 108 ? 13.375 -6.371 -5.915 1.00 79.94 108 ASP A C 1
ATOM 813 O O . ASP A 1 108 ? 13.181 -7.252 -6.756 1.00 79.94 108 ASP A O 1
ATOM 817 N N . ASP A 1 109 ? 13.876 -6.645 -4.714 1.00 82.31 109 ASP A N 1
ATOM 818 C CA . ASP A 1 109 ? 14.188 -7.969 -4.186 1.00 82.31 109 ASP A CA 1
ATOM 819 C C . ASP A 1 109 ? 12.996 -8.658 -3.503 1.00 82.31 109 ASP A C 1
ATOM 821 O O . ASP A 1 109 ? 13.065 -9.848 -3.192 1.00 82.31 109 ASP A O 1
ATOM 825 N N . THR A 1 110 ? 11.896 -7.937 -3.270 1.00 85.75 110 THR A N 1
ATOM 826 C CA . THR A 1 110 ? 10.707 -8.490 -2.618 1.00 85.75 110 THR A CA 1
ATOM 827 C C . THR A 1 110 ? 9.772 -9.114 -3.657 1.00 85.75 110 THR A C 1
ATOM 829 O O . THR A 1 110 ? 9.284 -8.388 -4.521 1.00 85.75 110 THR A O 1
ATOM 832 N N . PRO A 1 111 ? 9.439 -10.416 -3.568 1.00 85.69 111 PRO A N 1
ATOM 833 C CA . PRO A 1 111 ? 8.526 -11.056 -4.517 1.00 85.69 111 PRO A CA 1
ATOM 834 C C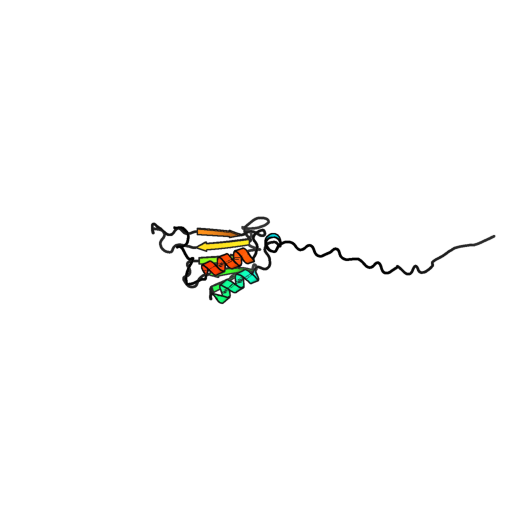 . PRO A 1 111 ? 7.141 -10.391 -4.550 1.00 85.69 111 PRO A C 1
ATOM 836 O O . PRO A 1 111 ? 6.549 -10.150 -3.489 1.00 85.69 111 PRO A O 1
ATOM 839 N N . ALA A 1 112 ? 6.584 -10.162 -5.746 1.00 83.50 112 ALA A N 1
ATOM 840 C CA . ALA A 1 112 ? 5.245 -9.582 -5.922 1.00 83.50 112 ALA A CA 1
ATOM 841 C C . ALA A 1 112 ? 4.174 -10.342 -5.138 1.00 83.50 112 ALA A C 1
ATOM 843 O O . ALA A 1 112 ? 3.261 -9.728 -4.598 1.00 83.50 112 ALA A O 1
ATOM 844 N N . GLU A 1 113 ? 4.276 -11.666 -5.032 1.00 85.06 113 GLU A N 1
ATOM 845 C CA . GLU A 1 113 ? 3.309 -12.498 -4.320 1.00 85.06 113 GLU A CA 1
ATOM 846 C C . GLU A 1 113 ? 3.313 -12.227 -2.812 1.00 85.06 113 GLU A C 1
ATOM 848 O O . GLU A 1 113 ? 2.266 -12.311 -2.170 1.00 85.06 113 GLU A O 1
ATOM 853 N N . ALA A 1 114 ? 4.468 -11.884 -2.235 1.00 89.06 114 ALA A N 1
ATOM 854 C CA . ALA A 1 114 ? 4.563 -11.518 -0.825 1.00 89.06 114 ALA A CA 1
ATOM 855 C C . ALA A 1 114 ? 3.878 -10.168 -0.570 1.00 89.06 114 ALA A C 1
ATOM 857 O O . ALA A 1 114 ? 3.090 -10.046 0.368 1.00 89.06 114 ALA A O 1
ATOM 858 N N . ILE A 1 115 ? 4.111 -9.191 -1.451 1.00 91.19 115 ILE A N 1
ATOM 859 C CA . ILE A 1 115 ? 3.442 -7.883 -1.413 1.00 91.19 115 ILE A CA 1
ATOM 860 C C . ILE A 1 115 ? 1.934 -8.069 -1.612 1.00 91.19 115 ILE A C 1
ATOM 862 O O . ILE A 1 115 ? 1.136 -7.567 -0.829 1.00 91.19 115 ILE A O 1
ATOM 866 N N . ALA A 1 116 ? 1.532 -8.875 -2.592 1.00 90.75 116 ALA A N 1
ATOM 867 C CA . ALA A 1 116 ? 0.142 -9.209 -2.866 1.00 90.75 116 ALA A CA 1
ATOM 868 C C . ALA A 1 116 ? -0.549 -9.838 -1.643 1.00 90.75 116 ALA A C 1
ATOM 870 O O . ALA A 1 116 ? -1.631 -9.409 -1.254 1.00 90.75 116 ALA A O 1
ATOM 871 N N . ARG A 1 117 ? 0.087 -10.806 -0.969 1.00 92.06 117 ARG A N 1
ATOM 872 C CA . ARG A 1 117 ? -0.438 -11.407 0.271 1.00 92.06 117 ARG A CA 1
ATOM 873 C C . ARG A 1 117 ? -0.548 -10.400 1.412 1.00 92.06 117 ARG A C 1
ATOM 875 O O . ARG A 1 117 ? -1.535 -10.432 2.143 1.00 92.06 117 ARG A O 1
ATOM 882 N N . PHE A 1 118 ? 0.434 -9.515 1.554 1.00 93.50 118 PHE A N 1
ATOM 883 C CA . PHE A 1 118 ? 0.394 -8.435 2.535 1.00 93.50 118 PHE A CA 1
ATOM 884 C C . PHE A 1 118 ? -0.799 -7.497 2.286 1.00 93.50 118 PHE A C 1
ATOM 886 O O . PHE A 1 118 ? -1.568 -7.224 3.204 1.00 93.50 118 PHE A O 1
ATOM 893 N N . LEU A 1 119 ? -1.015 -7.072 1.039 1.00 94.06 119 LEU A N 1
ATOM 894 C CA . LEU A 1 119 ? -2.155 -6.232 0.662 1.00 94.06 119 LEU A CA 1
ATOM 895 C C . LEU A 1 119 ? -3.497 -6.972 0.792 1.00 94.06 119 LEU A C 1
ATOM 897 O O . LEU A 1 119 ? -4.482 -6.377 1.222 1.00 94.06 119 LEU A O 1
ATOM 901 N N . ALA A 1 120 ? -3.546 -8.272 0.492 1.00 93.19 120 ALA A N 1
ATOM 902 C CA . ALA A 1 120 ? -4.740 -9.091 0.708 1.00 93.19 120 ALA A CA 1
ATOM 903 C C . ALA A 1 120 ? -5.141 -9.107 2.189 1.00 93.19 120 ALA A C 1
ATOM 905 O O . ALA A 1 120 ? -6.306 -8.926 2.519 1.00 93.19 120 ALA A O 1
ATOM 906 N N . ALA A 1 121 ? -4.169 -9.247 3.088 1.00 93.00 121 ALA A N 1
ATOM 907 C CA . ALA A 1 121 ? -4.430 -9.204 4.520 1.00 93.00 121 ALA A CA 1
ATOM 908 C C . ALA A 1 121 ? -4.902 -7.819 5.003 1.00 93.00 121 ALA A C 1
ATOM 910 O O . ALA A 1 121 ? -5.735 -7.734 5.898 1.00 93.00 121 ALA A O 1
ATOM 911 N N . LEU A 1 122 ? -4.399 -6.733 4.404 1.00 91.75 122 LEU A N 1
ATOM 912 C CA . LEU A 1 122 ? -4.849 -5.367 4.711 1.00 91.75 122 LEU A CA 1
ATOM 913 C C . LEU A 1 122 ? -6.259 -5.058 4.202 1.00 91.75 122 LEU A C 1
ATOM 915 O O . LEU A 1 122 ? -6.914 -4.157 4.721 1.00 91.75 122 LEU A O 1
ATOM 919 N N . THR A 1 123 ? -6.695 -5.749 3.154 1.00 92.50 123 THR A N 1
ATOM 920 C CA . THR A 1 123 ? -8.002 -5.540 2.519 1.00 92.50 123 THR A CA 1
ATOM 921 C C . THR A 1 123 ? -9.080 -6.469 3.067 1.00 92.50 123 THR A C 1
ATOM 923 O O . THR A 1 123 ? -10.254 -6.270 2.759 1.00 92.50 123 THR A O 1
ATOM 926 N N . ASP A 1 124 ? -8.708 -7.449 3.893 1.00 90.69 124 ASP A N 1
ATOM 927 C CA . ASP A 1 124 ? -9.642 -8.384 4.507 1.00 90.69 124 ASP A CA 1
ATOM 928 C C . ASP A 1 124 ? -10.489 -7.683 5.590 1.00 90.69 124 ASP A C 1
ATOM 930 O O . ASP A 1 124 ? -9.949 -7.256 6.617 1.00 90.69 124 ASP A O 1
ATOM 934 N N . PRO A 1 125 ? -11.822 -7.577 5.416 1.00 81.88 125 PRO A N 1
ATOM 935 C CA . PRO A 1 125 ? -12.695 -6.983 6.424 1.00 81.88 125 PRO A CA 1
ATOM 936 C C . PRO A 1 125 ? -12.777 -7.807 7.718 1.00 81.88 125 PRO A C 1
ATOM 938 O O . PRO A 1 125 ? -13.161 -7.258 8.750 1.00 81.88 125 PRO A O 1
ATOM 941 N N . ALA A 1 126 ? -12.432 -9.100 7.692 1.00 84.38 126 ALA A N 1
ATOM 942 C CA . ALA A 1 126 ? -12.321 -9.914 8.902 1.00 84.38 126 ALA A CA 1
ATOM 943 C C . ALA A 1 126 ? -11.102 -9.522 9.757 1.00 84.38 126 ALA A C 1
ATOM 945 O O . ALA A 1 126 ? -11.045 -9.859 10.941 1.00 84.38 126 ALA A O 1
ATOM 946 N N . GLY A 1 127 ? -10.160 -8.770 9.177 1.00 74.75 127 GLY A N 1
ATOM 947 C CA . GLY A 1 127 ? -8.902 -8.396 9.802 1.00 74.75 127 GLY A CA 1
ATOM 948 C C . GLY A 1 127 ? -7.931 -9.571 9.927 1.00 74.75 127 GLY A C 1
ATOM 949 O O . GLY A 1 127 ? -8.195 -10.700 9.521 1.00 74.75 127 GLY A O 1
ATOM 950 N N . LEU A 1 128 ? -6.765 -9.299 10.508 1.00 68.56 128 LEU A N 1
ATOM 951 C CA . LEU A 1 128 ? -5.805 -10.342 10.856 1.00 68.56 128 LEU A CA 1
ATOM 952 C C . LEU A 1 128 ? -6.319 -11.118 12.078 1.00 68.56 128 LEU A C 1
ATOM 954 O O . LEU A 1 128 ? -6.587 -10.505 13.110 1.00 68.56 128 LEU A O 1
ATOM 958 N N . GLU A 1 129 ? -6.404 -12.450 11.999 1.00 64.56 129 GLU A N 1
ATOM 959 C CA . GLU A 1 129 ? -6.639 -13.297 13.178 1.00 64.56 129 GLU A CA 1
ATOM 960 C C . GLU A 1 129 ? -5.537 -13.034 14.221 1.00 64.56 129 GLU A C 1
ATOM 962 O O . GLU A 1 129 ? -4.376 -13.407 14.037 1.00 64.56 129 GLU A O 1
ATOM 967 N N . THR A 1 130 ? -5.884 -12.384 15.333 1.00 61.03 130 THR A N 1
ATOM 968 C CA . THR A 1 130 ? -4.929 -12.031 16.396 1.00 61.03 130 THR A CA 1
ATOM 969 C C . THR A 1 130 ? -4.733 -13.151 17.429 1.00 61.03 130 THR A C 1
ATOM 971 O O . THR A 1 130 ? -3.826 -13.070 18.255 1.00 61.03 130 THR A O 1
ATOM 974 N N . GLU A 1 131 ? -5.534 -14.222 17.376 1.00 52.12 131 GLU A N 1
ATOM 975 C CA . GLU A 1 131 ? -5.724 -15.176 18.485 1.00 52.12 131 GLU A CA 1
ATOM 976 C C . GLU A 1 131 ? -4.998 -16.534 18.358 1.00 52.12 131 GLU A C 1
ATOM 978 O O . GLU A 1 131 ? -5.400 -17.506 18.990 1.00 52.12 131 GLU A O 1
ATOM 983 N N . ARG A 1 132 ? -3.904 -16.656 17.590 1.00 51.47 132 ARG A N 1
ATOM 984 C CA . ARG A 1 132 ? -3.161 -17.941 17.484 1.00 51.47 132 ARG A CA 1
ATOM 985 C C . ARG A 1 132 ? -1.839 -18.044 18.251 1.00 51.47 132 ARG A C 1
ATOM 987 O O . ARG A 1 132 ? -1.107 -19.009 18.053 1.00 51.47 132 ARG A O 1
ATOM 994 N N . TRP A 1 133 ? -1.548 -17.106 19.150 1.00 54.69 133 TRP A N 1
ATOM 995 C CA . TRP A 1 133 ? -0.312 -17.115 19.949 1.00 54.69 133 TRP A CA 1
ATOM 996 C C . TRP A 1 133 ? -0.562 -16.958 21.454 1.00 54.69 133 TRP A C 1
ATOM 998 O O . TRP A 1 133 ? 0.072 -16.130 22.106 1.00 54.69 133 TRP A O 1
ATOM 1008 N N . ASN A 1 134 ? -1.481 -17.755 21.996 1.00 41.47 134 ASN A N 1
ATOM 1009 C CA . ASN A 1 134 ? -1.656 -17.963 23.436 1.00 41.47 134 ASN A CA 1
ATOM 1010 C C . ASN A 1 134 ? -1.642 -19.467 23.731 1.00 41.47 134 ASN A C 1
ATOM 1012 O O . ASN A 1 134 ? -1.266 -19.842 24.862 1.00 41.47 134 ASN A O 1
#

Radius of gyration: 26.85 Å; chains: 1; bounding box: 66×40×91 Å

Foldseek 3Di:
DDDDDDDDDPPPPPPPPPPDPDDPDDPLLQPWAPDLCLQVVLLVVLVWDWDADPQRKIKTADPVRQKIKIQCPPPPVAPPHRFRIKIWGHDPDCPDPPDDIDIDGHHRSGYSVVSNVVSNQVSDPVHDPPPPPD

Sequence (134 aa):
MPGTSPACPLALAEDSEHTAPPPITVPVYAAGAGMADTALMILEAAGWHRYEDGACNVTYRSPDGSVTAEFGPETERYHRRGPLWEVKYTNPDPYAKGSKSWTATFGDDTPAEAIARFLAALTDPAGLETERWN

Secondary structure (DSSP, 8-state):
-------------------PPPP----GGGS-S--THHHHHHHHHTTPEEEE-TTS-EEEE-TTSSEEEEE-TT-GGGTTTS-SEEEEE--S-TT-SS---EEEEE-TTS-HHHHHHHHHHHH-TT-----S--

pLDDT: mean 74.85, std 18.33, range [27.06, 96.19]